Protein AF-A0A0A2LV24-F1 (afdb_monomer)

pLDDT: mean 75.79, std 7.5, range [44.91, 85.31]

Foldseek 3Di:
DVVVVCVVLVVVLVVVLVVCCVPCLVVDDPVLVVLSVVLVVLVVVLVVQQVCVVVVPDDPVVNCCSVPVSSVVSSVSSVVSVVVVCCVVCVPDD

Secondary structure (DSSP, 8-state):
-HHHHHHHHHHHHHHHHHHHHHHTTTTS-HHHHHHHHHHHHHHHHHHHHHHHIIIIIS-HHHHHIIIIIHHHHHHHHHHHHHHHHHHHH-TT--

Solvent-accessible surface area (backbone atoms only — not comparable to full-atom values): 5360 Å² total; per-residue (Å²): 113,72,69,65,48,48,68,54,47,51,59,52,48,52,50,51,50,50,50,47,54,70,74,40,45,89,78,44,56,73,70,57,44,50,52,54,50,50,50,51,51,54,51,51,52,45,52,52,51,40,56,48,41,71,68,73,75,45,56,75,73,54,44,49,45,46,68,49,51,49,54,50,52,54,49,53,50,50,53,51,53,51,50,54,49,45,50,70,76,52,77,77,86,124

Structure (mmCIF, N/CA/C/O backbone):
data_AF-A0A0A2LV24-F1
#
_entry.id   AF-A0A0A2LV24-F1
#
loop_
_atom_site.group_PDB
_atom_site.id
_atom_site.type_symbol
_atom_site.label_atom_id
_atom_site.label_alt_id
_atom_site.label_comp_id
_atom_site.label_asym_id
_atom_site.label_entity_id
_atom_site.label_seq_id
_atom_site.pdbx_PDB_ins_code
_atom_site.Cartn_x
_atom_site.Cartn_y
_atom_site.Cartn_z
_atom_site.occupancy
_atom_site.B_iso_or_equiv
_atom_site.auth_seq_id
_atom_site.auth_comp_id
_atom_site.auth_asym_id
_atom_site.auth_atom_id
_atom_site.pdbx_PDB_model_num
ATOM 1 N N . MET A 1 1 ? 2.100 -15.061 -16.921 1.00 55.19 1 MET A N 1
ATOM 2 C CA . MET A 1 1 ? 0.846 -15.208 -16.144 1.00 55.19 1 MET A CA 1
ATOM 3 C C . MET A 1 1 ? 0.816 -14.300 -14.910 1.00 55.19 1 MET A C 1
ATOM 5 O O . MET A 1 1 ? -0.145 -13.558 -14.776 1.00 55.19 1 MET A O 1
ATOM 9 N N . GLY A 1 2 ? 1.858 -14.262 -14.062 1.00 61.50 2 GLY A N 1
ATOM 10 C CA . GLY A 1 2 ? 1.873 -13.410 -12.851 1.00 61.50 2 GLY A CA 1
ATOM 11 C C . GLY A 1 2 ? 1.731 -11.895 -13.089 1.00 61.50 2 GLY A C 1
ATOM 12 O O . GLY A 1 2 ? 1.047 -11.220 -12.329 1.00 61.50 2 GLY A O 1
ATOM 13 N N . MET A 1 3 ? 2.284 -11.372 -14.188 1.00 60.12 3 MET A N 1
ATOM 14 C CA . MET A 1 3 ? 2.206 -9.942 -14.539 1.00 60.12 3 MET A CA 1
ATOM 15 C C . MET A 1 3 ? 0.773 -9.454 -14.804 1.00 60.12 3 MET A C 1
ATOM 17 O O . MET A 1 3 ? 0.366 -8.402 -14.323 1.00 60.12 3 MET A O 1
ATOM 21 N N . TYR A 1 4 ? -0.027 -10.251 -15.520 1.00 67.00 4 TYR A N 1
ATOM 22 C CA . TYR A 1 4 ? -1.434 -9.932 -15.787 1.00 67.00 4 TYR A CA 1
ATOM 23 C C . TYR A 1 4 ? -2.270 -9.929 -14.507 1.00 67.00 4 TYR A C 1
ATOM 25 O O . TYR A 1 4 ? -3.182 -9.118 -14.367 1.00 67.00 4 TYR A O 1
ATOM 33 N N . ALA A 1 5 ? -1.925 -10.793 -13.549 1.00 70.06 5 ALA A N 1
ATOM 34 C CA . ALA A 1 5 ? -2.576 -10.800 -12.250 1.00 70.06 5 ALA A CA 1
ATOM 35 C C . ALA A 1 5 ? -2.305 -9.496 -11.489 1.00 70.06 5 ALA A C 1
ATOM 37 O O . ALA A 1 5 ? -3.233 -8.951 -10.909 1.00 70.06 5 ALA A O 1
ATOM 38 N N . GLN A 1 6 ? -1.087 -8.944 -11.535 1.00 66.81 6 GLN A N 1
ATOM 39 C CA . GLN A 1 6 ? -0.771 -7.670 -10.871 1.00 66.81 6 GLN A CA 1
ATOM 40 C C . GLN A 1 6 ? -1.523 -6.475 -11.463 1.00 66.81 6 GLN A C 1
ATOM 42 O O . GLN A 1 6 ? -1.946 -5.601 -10.710 1.00 66.81 6 GLN A O 1
ATOM 47 N N . ILE A 1 7 ? -1.745 -6.463 -12.782 1.00 72.62 7 ILE A N 1
ATOM 48 C CA . ILE A 1 7 ? -2.522 -5.412 -13.459 1.00 72.62 7 ILE A CA 1
ATOM 49 C C . ILE A 1 7 ? -3.976 -5.385 -12.961 1.00 72.62 7 ILE A C 1
ATOM 51 O O . ILE A 1 7 ? -4.570 -4.317 -12.875 1.00 72.62 7 ILE A O 1
ATOM 55 N N . VAL A 1 8 ? -4.542 -6.538 -12.589 1.00 76.00 8 VAL A N 1
ATOM 56 C CA . VAL A 1 8 ? -5.906 -6.637 -12.038 1.00 76.00 8 VAL A CA 1
ATOM 57 C C . VAL A 1 8 ? -5.918 -6.468 -10.513 1.00 76.00 8 VAL A C 1
ATOM 59 O O . VAL A 1 8 ? -6.778 -5.777 -9.967 1.00 76.00 8 VAL A O 1
ATOM 62 N N . LEU A 1 9 ? -4.952 -7.071 -9.816 1.00 77.06 9 LEU A N 1
ATOM 63 C CA . LEU A 1 9 ? -4.846 -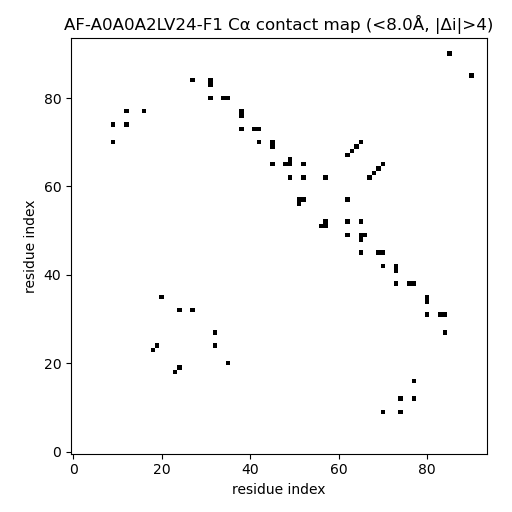7.064 -8.356 1.00 77.06 9 LEU A CA 1
ATOM 64 C C . LEU A 1 9 ? -4.515 -5.675 -7.810 1.00 77.06 9 LEU A C 1
ATOM 66 O O . LEU A 1 9 ? -5.106 -5.284 -6.812 1.00 77.06 9 LEU A O 1
ATOM 70 N N . GLY A 1 10 ? -3.626 -4.916 -8.455 1.00 76.81 10 GLY A N 1
ATOM 71 C CA . GLY A 1 10 ? -3.222 -3.583 -7.994 1.00 76.81 10 GLY A CA 1
ATOM 72 C C . GLY A 1 10 ? -4.401 -2.607 -7.859 1.00 76.81 10 GLY A C 1
ATOM 73 O O . GLY A 1 10 ? -4.629 -2.080 -6.767 1.00 76.81 10 GLY A O 1
ATOM 74 N N . PRO A 1 11 ? -5.209 -2.401 -8.918 1.00 79.56 11 PRO A N 1
ATOM 75 C CA . PRO A 1 11 ? -6.407 -1.568 -8.851 1.00 79.56 11 PRO A CA 1
ATOM 76 C C . PRO A 1 11 ? -7.437 -2.084 -7.845 1.00 79.56 11 PRO A C 1
ATOM 78 O O . PRO A 1 11 ? -7.984 -1.300 -7.072 1.00 79.56 11 PRO A O 1
ATOM 81 N N . LEU A 1 12 ? -7.673 -3.401 -7.803 1.00 83.06 12 LEU A N 1
ATOM 82 C CA . LEU A 1 12 ? -8.599 -4.007 -6.844 1.00 83.06 12 LEU A CA 1
ATOM 83 C C . LEU A 1 12 ? -8.161 -3.723 -5.400 1.00 83.06 12 LEU A C 1
ATOM 85 O O . LEU A 1 12 ? -8.970 -3.366 -4.549 1.00 83.06 12 LEU A O 1
ATOM 89 N N . GLN A 1 13 ? -6.865 -3.832 -5.133 1.00 80.31 13 GLN A N 1
ATOM 90 C CA . GLN A 1 13 ? -6.281 -3.607 -3.822 1.00 80.31 13 GLN A CA 1
ATOM 91 C C . GLN A 1 13 ? -6.359 -2.141 -3.398 1.00 80.31 13 GLN A C 1
ATOM 93 O O . GLN A 1 13 ? -6.700 -1.861 -2.251 1.00 80.31 13 GLN A O 1
ATOM 98 N N . LEU A 1 14 ? -6.145 -1.203 -4.325 1.00 80.25 14 LEU A N 1
ATOM 99 C CA . LEU A 1 14 ? -6.378 0.225 -4.094 1.00 80.25 14 LEU A CA 1
ATOM 100 C C . LEU A 1 14 ? -7.850 0.538 -3.804 1.00 80.25 14 LEU A C 1
ATOM 102 O O . LEU A 1 14 ? -8.133 1.339 -2.909 1.00 80.25 14 LEU A O 1
ATOM 106 N N . LEU A 1 15 ? -8.785 -0.106 -4.509 1.00 83.25 15 LEU A N 1
ATOM 107 C CA . LEU A 1 15 ? -10.218 0.055 -4.260 1.00 83.25 15 LEU A CA 1
ATOM 108 C C . LEU A 1 15 ? -10.593 -0.451 -2.865 1.00 83.25 15 LEU A C 1
ATOM 110 O O . LEU A 1 15 ? -11.187 0.297 -2.093 1.00 83.25 15 LEU A O 1
ATOM 114 N N . ILE A 1 16 ? -10.178 -1.669 -2.500 1.00 81.62 16 ILE A N 1
ATOM 115 C CA . ILE A 1 16 ? -10.449 -2.238 -1.172 1.00 81.62 16 ILE A CA 1
ATOM 116 C C . ILE A 1 16 ? -9.788 -1.380 -0.084 1.00 81.62 16 ILE A C 1
ATOM 118 O O . ILE A 1 16 ? -10.426 -1.068 0.922 1.00 81.62 16 ILE A O 1
ATOM 122 N N . ALA A 1 17 ? -8.543 -0.939 -0.285 1.00 79.88 17 ALA A N 1
ATOM 123 C CA . ALA A 1 17 ? -7.839 -0.090 0.672 1.00 79.88 17 ALA A CA 1
ATOM 124 C C . ALA A 1 17 ? -8.549 1.242 0.900 1.00 79.88 17 ALA A C 1
ATOM 126 O O . ALA A 1 17 ? -8.734 1.664 2.045 1.00 79.88 17 ALA A O 1
ATOM 127 N N . THR A 1 18 ? -8.998 1.878 -0.181 1.00 80.62 18 THR A N 1
ATOM 128 C CA . THR A 1 18 ? -9.780 3.113 -0.123 1.00 80.62 18 THR A CA 1
ATOM 129 C C . THR A 1 18 ? -11.114 2.879 0.577 1.00 80.62 18 THR A C 1
ATOM 131 O O . THR A 1 18 ? -11.466 3.641 1.476 1.00 80.62 18 THR A O 1
ATOM 134 N N . SER A 1 19 ? -11.829 1.796 0.255 1.00 81.94 19 SER A N 1
ATOM 135 C CA . SER A 1 19 ? -13.094 1.448 0.910 1.00 81.94 19 SER A CA 1
ATOM 136 C C . SER A 1 19 ? -12.928 1.214 2.413 1.00 81.94 19 SER A C 1
ATOM 138 O O . SER A 1 19 ? -13.699 1.763 3.196 1.00 81.94 19 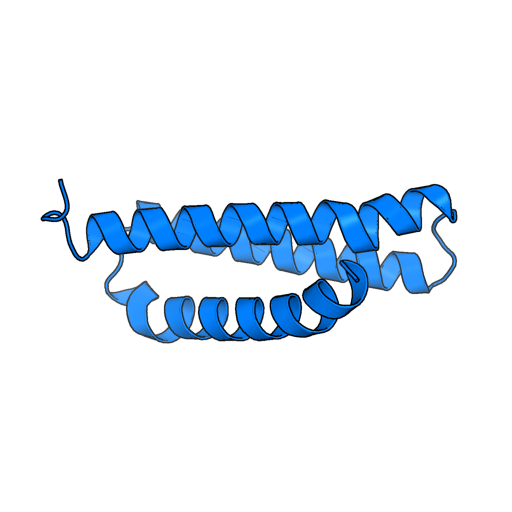SER A O 1
ATOM 140 N N . ILE A 1 20 ? -11.905 0.467 2.844 1.00 79.44 20 ILE A N 1
ATOM 141 C CA . ILE A 1 20 ? -11.611 0.242 4.269 1.00 79.44 20 ILE A CA 1
ATOM 142 C C . ILE A 1 20 ? -11.250 1.562 4.960 1.00 79.44 20 ILE A C 1
ATOM 144 O O . ILE A 1 20 ? -11.768 1.861 6.038 1.00 79.44 20 ILE A O 1
ATOM 148 N N 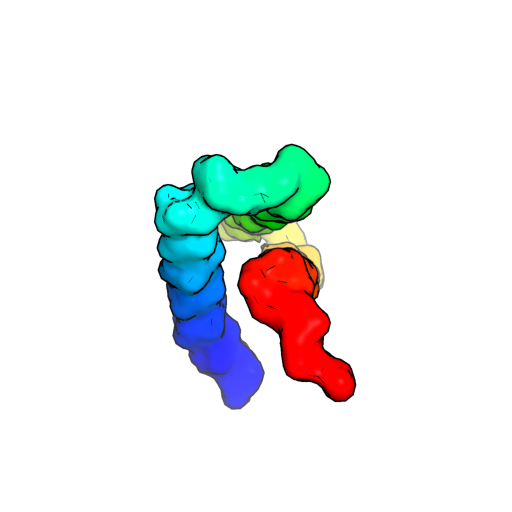. THR A 1 21 ? -10.405 2.379 4.328 1.00 79.94 21 THR A N 1
ATOM 149 C CA . THR A 1 21 ? -10.001 3.685 4.868 1.00 79.94 21 THR A CA 1
ATOM 150 C C . THR A 1 21 ? -11.193 4.640 4.975 1.00 79.94 21 THR A C 1
ATOM 152 O O . THR A 1 21 ? -11.303 5.388 5.934 1.00 79.94 21 THR A O 1
ATOM 155 N N . PHE A 1 22 ? -12.140 4.617 4.044 1.00 78.25 22 PHE A N 1
ATOM 156 C CA . PHE A 1 22 ? -13.277 5.532 4.103 1.00 78.25 22 PHE A CA 1
ATOM 157 C C . PHE A 1 22 ? -14.370 5.051 5.070 1.00 78.25 22 PHE A C 1
ATOM 159 O O . PHE A 1 22 ? -14.895 5.832 5.862 1.00 78.25 22 PHE A O 1
ATOM 166 N N . LEU A 1 23 ? -14.695 3.754 5.045 1.00 77.69 23 LEU A N 1
ATOM 167 C CA . LEU A 1 23 ? -15.818 3.187 5.801 1.00 77.69 23 LEU A CA 1
ATOM 168 C C . LEU A 1 23 ? -15.462 2.833 7.250 1.00 77.69 23 LEU A C 1
ATOM 170 O O . LEU A 1 23 ? -16.279 3.030 8.151 1.00 77.69 23 LEU A O 1
ATOM 174 N N . TYR A 1 24 ? -14.257 2.308 7.494 1.00 72.38 24 TYR A N 1
ATOM 175 C CA . TYR A 1 24 ? -13.888 1.729 8.790 1.00 72.38 24 TYR A CA 1
ATOM 176 C C . TYR A 1 24 ? -12.896 2.569 9.595 1.00 72.38 24 TYR A C 1
ATOM 178 O O . TYR A 1 24 ? -12.780 2.357 10.800 1.00 72.38 24 TYR A O 1
ATOM 186 N N . PHE A 1 25 ? -12.234 3.570 9.007 1.00 70.75 25 PHE A N 1
ATOM 187 C CA . PHE A 1 25 ? -11.195 4.346 9.700 1.00 70.75 25 PHE A CA 1
ATOM 188 C C . PHE A 1 25 ? -11.688 5.029 10.978 1.00 70.75 25 PHE A C 1
ATOM 190 O O . PHE A 1 25 ? -10.997 4.988 11.992 1.00 70.75 25 PHE A O 1
ATOM 197 N N . LYS A 1 26 ? -12.917 5.564 10.995 1.00 68.81 26 LYS A N 1
ATOM 198 C CA . LYS A 1 26 ? -13.505 6.157 12.212 1.00 68.81 26 LYS A CA 1
ATOM 199 C C . LYS A 1 26 ? -13.899 5.132 13.284 1.00 68.81 26 LYS A C 1
ATOM 201 O O . LYS A 1 26 ? -14.024 5.508 14.443 1.00 68.81 26 LYS A O 1
ATOM 206 N N . LYS A 1 27 ? -14.112 3.865 12.914 1.00 71.75 27 LYS A N 1
ATOM 207 C CA . LYS A 1 27 ? -14.498 2.777 13.835 1.00 71.75 27 LYS A CA 1
ATOM 208 C C . LYS A 1 27 ? -13.302 1.974 14.352 1.00 71.75 27 LYS A C 1
ATOM 210 O O . LYS A 1 27 ? -13.453 1.179 15.275 1.00 71.75 27 LYS A O 1
ATOM 215 N N . LEU A 1 28 ? -12.131 2.150 13.747 1.00 73.12 28 LEU A N 1
ATOM 216 C CA . LEU A 1 28 ? -10.924 1.401 14.069 1.00 73.12 28 LEU A CA 1
ATOM 217 C C . LEU A 1 28 ? -10.196 1.983 15.280 1.00 73.12 28 LEU A C 1
ATOM 219 O O . LEU A 1 28 ? -10.114 3.198 15.457 1.00 73.12 28 LEU A O 1
ATOM 223 N N . ALA A 1 29 ? -9.615 1.101 16.095 1.00 75.56 29 ALA A N 1
ATOM 224 C CA . ALA A 1 29 ? -8.734 1.511 17.179 1.00 75.56 29 ALA A CA 1
ATOM 225 C C . ALA A 1 29 ? -7.522 2.287 16.637 1.00 75.56 29 ALA A C 1
ATOM 227 O O . ALA A 1 29 ? -7.024 2.007 15.545 1.00 75.56 29 ALA A O 1
ATOM 228 N N . LYS A 1 30 ? -6.995 3.211 17.446 1.00 76.69 30 LYS A N 1
ATOM 229 C CA . LYS A 1 30 ? -5.868 4.099 17.099 1.00 76.69 30 LYS A CA 1
ATOM 230 C C . LYS A 1 30 ? -4.644 3.347 16.545 1.00 76.69 30 LYS A C 1
ATOM 232 O O . LYS A 1 30 ? -3.993 3.814 15.618 1.00 76.69 30 LYS A O 1
ATOM 237 N N . ASN A 1 31 ? -4.388 2.136 17.048 1.00 74.50 31 ASN A N 1
ATOM 238 C CA . ASN A 1 31 ? -3.337 1.256 16.530 1.00 74.50 31 ASN A CA 1
ATOM 239 C C . ASN A 1 31 ? -3.573 0.857 15.064 1.00 74.50 31 ASN A C 1
ATOM 241 O O . ASN A 1 31 ? -2.659 0.941 14.254 1.00 74.50 31 AS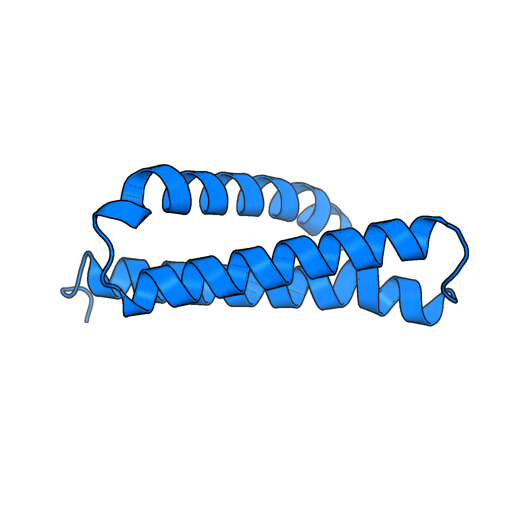N A O 1
ATOM 245 N N . LEU A 1 32 ? -4.794 0.463 14.696 1.00 75.12 32 LEU A N 1
ATOM 246 C CA . LEU A 1 32 ? -5.132 0.050 13.329 1.00 75.12 32 LEU A CA 1
ATOM 247 C C . LEU A 1 32 ? -5.184 1.241 12.364 1.00 75.12 32 LEU A C 1
ATOM 249 O O . LEU A 1 32 ? -4.795 1.101 11.208 1.00 75.12 32 LEU A O 1
ATOM 253 N N . GLN A 1 33 ? -5.590 2.419 12.847 1.00 77.88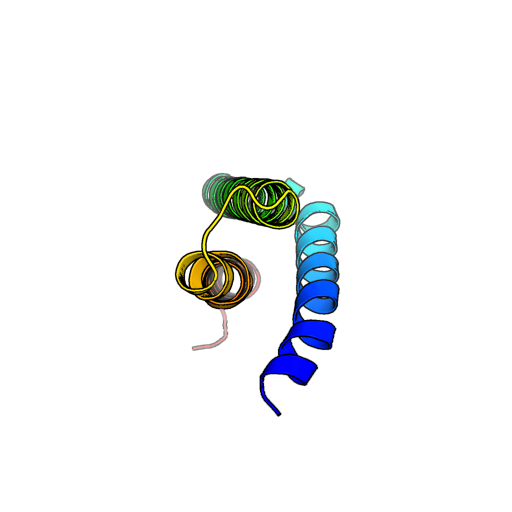 33 GLN A N 1
ATOM 254 C CA . GLN A 1 33 ? -5.500 3.666 12.079 1.00 77.88 33 GLN A CA 1
ATOM 255 C C . GLN A 1 33 ? -4.050 3.976 11.687 1.00 77.88 33 GLN A C 1
ATOM 257 O O . GLN A 1 33 ? -3.793 4.300 10.529 1.00 77.88 33 GLN A O 1
ATOM 262 N N . ASN A 1 34 ? -3.100 3.802 12.614 1.00 80.75 34 ASN A N 1
ATOM 263 C CA . ASN A 1 34 ? -1.677 3.975 12.319 1.00 80.75 34 ASN A CA 1
ATOM 264 C C . ASN A 1 34 ? -1.180 2.962 11.277 1.00 80.75 34 ASN A C 1
ATOM 266 O O . ASN A 1 34 ? -0.455 3.354 10.370 1.00 80.75 34 ASN A O 1
ATOM 270 N N . LEU A 1 35 ? -1.600 1.690 11.340 1.00 80.75 35 LEU A N 1
ATOM 271 C CA . LEU A 1 35 ? -1.247 0.698 10.310 1.00 80.75 35 LEU A CA 1
ATOM 272 C C . LEU A 1 35 ? -1.753 1.094 8.911 1.00 80.75 35 LEU A C 1
ATOM 274 O O . LEU A 1 35 ? -1.016 0.958 7.936 1.00 80.75 35 LEU A O 1
ATOM 278 N N . ILE A 1 36 ? -2.983 1.609 8.804 1.00 82.56 36 ILE A N 1
ATOM 279 C CA . ILE A 1 36 ? -3.531 2.111 7.531 1.00 82.56 36 ILE A CA 1
ATOM 280 C C . ILE A 1 36 ? -2.746 3.339 7.044 1.00 82.56 36 ILE A C 1
ATOM 282 O O . ILE A 1 36 ? -2.458 3.450 5.854 1.00 82.56 36 ILE A O 1
ATOM 286 N N . LEU A 1 37 ? -2.365 4.243 7.950 1.00 81.88 37 LEU A N 1
ATOM 287 C CA . LEU A 1 37 ? -1.527 5.403 7.633 1.00 81.88 37 LEU A CA 1
ATOM 288 C C . LEU A 1 37 ? -0.151 4.989 7.099 1.00 81.88 37 LEU A C 1
ATOM 29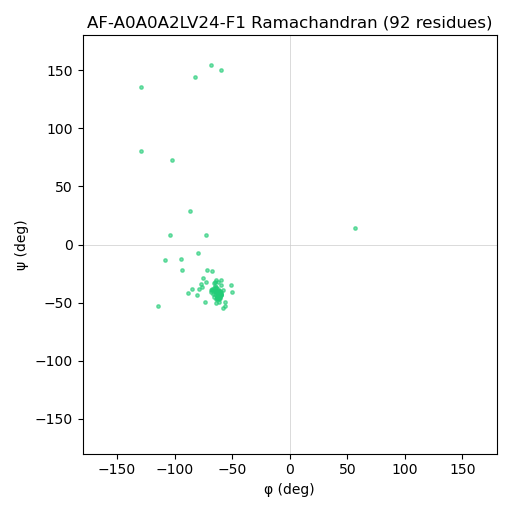0 O O . LEU A 1 37 ? 0.278 5.513 6.074 1.00 81.88 37 LEU A O 1
ATOM 294 N N . TYR A 1 38 ? 0.513 4.020 7.738 1.00 83.19 38 TYR A N 1
ATOM 295 C CA . TYR A 1 38 ? 1.776 3.471 7.239 1.00 83.19 38 TYR A CA 1
ATOM 296 C C . TYR A 1 38 ? 1.603 2.817 5.868 1.00 83.19 38 TYR A C 1
ATOM 298 O O . TYR A 1 38 ? 2.428 3.048 4.990 1.00 83.19 38 TYR A O 1
ATOM 306 N N . TYR A 1 39 ? 0.520 2.063 5.652 1.00 83.56 39 TYR A N 1
ATOM 307 C CA . TYR A 1 39 ? 0.204 1.505 4.336 1.00 83.56 39 TYR A CA 1
ATOM 308 C C . TYR A 1 39 ? 0.098 2.597 3.263 1.00 83.56 39 TYR A C 1
ATOM 310 O O . TYR A 1 39 ? 0.736 2.483 2.219 1.00 83.56 39 TYR A O 1
ATOM 318 N N . TRP A 1 40 ? -0.656 3.669 3.523 1.00 81.88 40 TRP A N 1
ATOM 319 C CA . TRP A 1 40 ? -0.787 4.785 2.583 1.00 81.88 40 TRP A CA 1
ATOM 320 C C . TRP A 1 40 ? 0.542 5.492 2.329 1.00 81.88 40 TRP A C 1
ATOM 322 O O . TRP A 1 40 ? 0.827 5.849 1.189 1.00 81.88 40 TRP A O 1
ATOM 332 N N . LEU A 1 41 ? 1.378 5.642 3.359 1.00 84.75 41 LEU A N 1
ATOM 333 C CA . LEU A 1 41 ? 2.717 6.204 3.218 1.00 84.75 41 LEU A CA 1
ATOM 334 C C . LEU A 1 41 ? 3.568 5.332 2.282 1.00 84.75 41 LEU A C 1
ATOM 336 O O . LEU A 1 41 ? 4.094 5.845 1.300 1.00 84.75 41 LEU A O 1
ATOM 340 N N . PHE A 1 42 ? 3.612 4.013 2.500 1.00 82.19 42 PHE A N 1
ATOM 341 C CA . PHE A 1 42 ? 4.325 3.085 1.614 1.00 82.19 42 PHE A CA 1
ATOM 342 C C . PHE A 1 42 ? 3.765 3.068 0.186 1.00 82.19 42 PHE A C 1
ATOM 344 O O . PHE A 1 42 ? 4.542 3.036 -0.766 1.00 82.19 42 PHE A O 1
ATOM 351 N N . ALA A 1 43 ? 2.441 3.120 0.019 1.00 81.56 43 ALA A N 1
ATOM 352 C CA . ALA A 1 43 ? 1.799 3.142 -1.293 1.00 81.56 43 ALA A CA 1
ATOM 353 C C . ALA A 1 43 ? 2.136 4.421 -2.078 1.00 81.56 43 ALA A C 1
ATOM 355 O O . ALA A 1 43 ? 2.458 4.349 -3.264 1.00 81.56 43 ALA A O 1
ATOM 356 N N . ILE A 1 44 ? 2.122 5.584 -1.416 1.00 85.31 44 ILE A N 1
ATOM 357 C CA . ILE A 1 44 ? 2.510 6.864 -2.022 1.00 85.31 44 ILE A CA 1
ATOM 358 C C . ILE A 1 44 ? 3.999 6.856 -2.369 1.00 85.31 44 ILE A C 1
ATOM 360 O O . ILE A 1 44 ? 4.366 7.236 -3.478 1.00 85.31 44 ILE A O 1
ATOM 364 N N . THR A 1 45 ? 4.861 6.386 -1.464 1.00 84.19 45 THR A N 1
ATOM 365 C CA . THR A 1 45 ? 6.299 6.274 -1.735 1.00 84.19 45 THR A CA 1
ATOM 366 C C . THR A 1 45 ? 6.572 5.352 -2.923 1.00 84.19 45 THR A C 1
ATOM 368 O O . THR A 1 45 ? 7.356 5.715 -3.795 1.00 84.19 45 THR A O 1
ATOM 371 N N . ALA A 1 46 ? 5.890 4.208 -3.018 1.00 81.69 46 ALA A N 1
ATOM 372 C CA . ALA A 1 46 ? 6.007 3.301 -4.159 1.00 81.69 46 ALA A CA 1
ATOM 373 C C . ALA A 1 46 ? 5.568 3.963 -5.477 1.00 81.69 46 ALA A C 1
ATOM 375 O O . ALA A 1 46 ? 6.262 3.834 -6.482 1.00 81.69 46 ALA A O 1
ATOM 376 N N . LEU A 1 47 ? 4.464 4.721 -5.466 1.00 82.25 47 LEU A N 1
ATOM 377 C CA . LEU A 1 47 ? 3.992 5.484 -6.628 1.00 82.25 47 LEU A CA 1
ATOM 378 C C . LEU A 1 47 ? 4.988 6.560 -7.070 1.00 82.25 47 LEU A C 1
ATOM 380 O O . LEU A 1 47 ? 5.244 6.699 -8.263 1.00 82.25 47 LEU A O 1
ATOM 384 N N . ILE A 1 48 ? 5.571 7.299 -6.122 1.00 83.69 48 ILE A N 1
ATOM 385 C CA . ILE A 1 48 ? 6.584 8.323 -6.410 1.00 83.69 48 ILE A CA 1
ATOM 386 C C . ILE A 1 48 ? 7.827 7.677 -7.025 1.00 83.69 48 ILE A C 1
ATOM 388 O O . ILE A 1 48 ? 8.331 8.166 -8.031 1.00 83.69 48 ILE A O 1
ATOM 392 N N . ILE A 1 49 ? 8.301 6.564 -6.458 1.00 78.75 49 ILE A N 1
ATOM 393 C CA . ILE A 1 49 ? 9.463 5.841 -6.986 1.00 78.75 49 ILE A CA 1
ATOM 394 C C . ILE A 1 49 ? 9.175 5.318 -8.399 1.00 78.75 49 ILE A C 1
ATOM 396 O O . ILE A 1 49 ? 10.009 5.490 -9.283 1.00 78.75 49 ILE A O 1
ATOM 400 N N . ALA A 1 50 ? 7.993 4.743 -8.637 1.00 76.81 50 ALA A N 1
ATOM 401 C CA . ALA A 1 50 ? 7.592 4.286 -9.966 1.00 76.81 50 ALA A CA 1
ATOM 402 C C . ALA A 1 50 ? 7.525 5.445 -10.981 1.00 76.81 50 ALA A C 1
ATOM 404 O O . ALA A 1 50 ? 7.978 5.302 -12.114 1.00 76.81 50 ALA A O 1
ATOM 405 N N . PHE A 1 51 ? 7.019 6.612 -10.570 1.00 79.56 51 PHE A N 1
ATOM 406 C CA . PHE A 1 51 ? 6.961 7.807 -11.415 1.00 79.56 51 PHE A CA 1
ATOM 407 C C . PHE A 1 51 ? 8.353 8.378 -11.738 1.00 79.56 51 PHE A C 1
ATOM 409 O O . PHE A 1 51 ? 8.609 8.792 -12.868 1.00 79.56 51 PHE A O 1
ATOM 416 N N . LEU A 1 52 ? 9.272 8.377 -10.767 1.00 77.25 52 LEU A N 1
ATOM 417 C CA . LEU A 1 52 ? 10.666 8.779 -10.982 1.00 77.25 52 LEU A CA 1
ATOM 418 C C . LEU A 1 52 ? 11.409 7.787 -11.887 1.00 77.25 52 LEU A C 1
ATOM 420 O O . LEU A 1 52 ? 12.167 8.214 -12.754 1.00 77.25 52 LEU A O 1
ATOM 424 N N . GLY A 1 53 ? 11.148 6.485 -11.735 1.00 71.38 53 GLY A N 1
ATOM 425 C CA . GLY A 1 53 ? 11.706 5.437 -12.592 1.00 71.38 53 GLY A CA 1
ATOM 426 C C . GLY A 1 53 ? 11.255 5.528 -14.050 1.00 71.38 53 GLY A C 1
ATOM 427 O O . GLY A 1 53 ? 12.035 5.222 -14.941 1.00 71.38 53 GLY A O 1
ATOM 428 N N . TRP A 1 54 ? 10.043 6.028 -14.308 1.00 69.75 54 TRP A N 1
ATOM 429 C CA . TRP A 1 54 ? 9.537 6.259 -15.668 1.00 69.75 54 TRP A CA 1
ATOM 430 C C . TRP A 1 54 ? 10.278 7.382 -16.419 1.00 69.75 54 TRP A C 1
ATOM 432 O O . TRP A 1 54 ? 10.270 7.413 -17.644 1.00 69.75 54 TRP A O 1
ATOM 442 N N . ASN A 1 55 ? 10.929 8.310 -15.710 1.00 71.06 55 ASN A N 1
ATOM 443 C CA . ASN A 1 55 ? 11.669 9.428 -16.314 1.00 71.06 55 ASN A CA 1
ATOM 444 C C . ASN A 1 55 ? 13.126 9.060 -16.683 1.00 71.06 55 ASN A C 1
ATOM 446 O O . ASN A 1 55 ? 13.998 9.925 -16.642 1.00 71.06 55 ASN A O 1
ATOM 450 N N . ASP A 1 56 ? 13.401 7.787 -17.001 1.00 67.81 56 ASP A N 1
ATOM 451 C CA . ASP A 1 56 ? 14.729 7.243 -17.369 1.00 67.81 56 ASP A CA 1
ATOM 452 C C . ASP A 1 56 ? 15.843 7.454 -16.321 1.00 67.81 56 ASP A C 1
ATOM 454 O O . ASP A 1 56 ? 17.030 7.262 -16.582 1.00 67.81 56 ASP A O 1
ATOM 458 N N . TYR A 1 57 ? 15.481 7.817 -15.089 1.00 65.12 57 TYR A N 1
ATOM 459 C CA . TYR A 1 57 ? 16.445 8.075 -14.015 1.00 65.12 57 TYR A CA 1
ATOM 460 C C . TYR A 1 57 ? 16.978 6.790 -13.354 1.00 65.12 57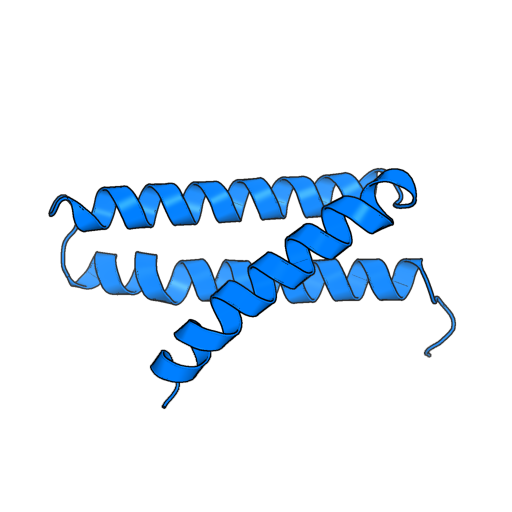 TYR A C 1
ATOM 462 O O . TYR A 1 57 ? 17.859 6.856 -12.495 1.00 65.12 57 TYR A O 1
ATOM 470 N N . ILE A 1 58 ? 16.420 5.624 -13.699 1.00 68.25 58 ILE A N 1
ATOM 471 C CA . ILE A 1 58 ? 16.636 4.345 -13.015 1.00 68.25 58 ILE A CA 1
ATOM 472 C C . ILE A 1 58 ? 17.015 3.259 -14.033 1.00 68.25 58 ILE A C 1
ATOM 474 O O . ILE A 1 58 ? 16.399 3.152 -15.087 1.00 68.25 58 ILE A O 1
ATOM 478 N N . SER A 1 59 ? 18.032 2.449 -13.715 1.00 74.62 59 SER A N 1
ATOM 479 C CA . SER A 1 59 ? 18.484 1.336 -14.563 1.00 74.62 59 SER A CA 1
ATOM 480 C C . SER A 1 59 ? 17.464 0.191 -14.638 1.00 74.62 59 SER A C 1
ATOM 482 O O . SER A 1 59 ? 16.710 -0.033 -13.691 1.00 74.62 59 SER A O 1
ATOM 484 N N . ASP A 1 60 ? 17.492 -0.591 -15.725 1.00 72.62 60 ASP A N 1
ATOM 485 C CA . ASP A 1 60 ? 16.553 -1.703 -15.981 1.00 72.62 60 ASP A CA 1
ATOM 486 C C . ASP A 1 60 ? 16.404 -2.687 -14.802 1.00 72.62 60 ASP A C 1
ATOM 488 O O . ASP A 1 60 ? 15.287 -3.078 -14.451 1.00 72.62 60 ASP A O 1
ATOM 492 N N . ASP A 1 61 ? 17.500 -3.033 -14.117 1.00 74.88 61 ASP A N 1
ATOM 493 C CA . ASP A 1 61 ? 17.464 -3.924 -12.945 1.00 74.88 61 ASP A CA 1
ATOM 494 C C . ASP A 1 61 ? 16.715 -3.305 -11.751 1.00 74.88 61 ASP A C 1
ATOM 496 O O . ASP A 1 61 ? 15.978 -3.983 -11.027 1.00 74.88 61 ASP A O 1
ATOM 500 N N . LEU A 1 62 ? 16.867 -1.995 -11.543 1.00 74.94 62 LEU A N 1
ATOM 501 C CA . LEU A 1 62 ? 16.172 -1.265 -10.484 1.00 74.94 62 LEU A CA 1
ATOM 502 C C . LEU A 1 62 ? 14.695 -1.033 -10.836 1.00 74.94 62 LEU A C 1
ATOM 504 O O . LEU A 1 62 ? 13.855 -1.007 -9.932 1.00 74.94 62 LEU A O 1
ATOM 508 N N . THR A 1 63 ? 14.348 -0.934 -12.120 1.00 72.19 63 THR A N 1
ATOM 509 C CA . THR A 1 63 ? 12.954 -0.878 -12.590 1.00 72.19 63 THR A CA 1
ATOM 510 C C . THR A 1 63 ? 12.192 -2.140 -12.193 1.00 72.19 63 THR A C 1
ATOM 512 O O . THR A 1 63 ? 11.060 -2.056 -11.717 1.00 72.19 63 THR A O 1
ATOM 515 N N . ILE A 1 64 ? 12.821 -3.319 -12.269 1.00 75.94 64 ILE A N 1
ATOM 516 C CA . ILE A 1 64 ? 12.182 -4.572 -11.841 1.00 75.94 64 ILE A CA 1
ATOM 517 C C . ILE A 1 64 ? 11.856 -4.537 -10.340 1.00 75.94 64 ILE A C 1
ATOM 519 O O . ILE A 1 64 ? 10.743 -4.859 -9.917 1.00 75.94 64 ILE A O 1
ATOM 523 N N . ILE A 1 65 ? 12.807 -4.101 -9.514 1.00 77.44 65 ILE A N 1
ATOM 524 C CA . ILE A 1 65 ? 12.615 -4.025 -8.061 1.00 77.44 65 ILE A CA 1
ATOM 525 C C . ILE A 1 65 ? 11.509 -3.025 -7.717 1.00 77.44 65 ILE A C 1
ATOM 527 O O . ILE A 1 65 ? 10.615 -3.321 -6.920 1.00 77.44 65 ILE A O 1
ATOM 531 N N . THR A 1 66 ? 11.539 -1.853 -8.339 1.00 73.25 66 THR A N 1
ATOM 532 C CA . THR A 1 66 ? 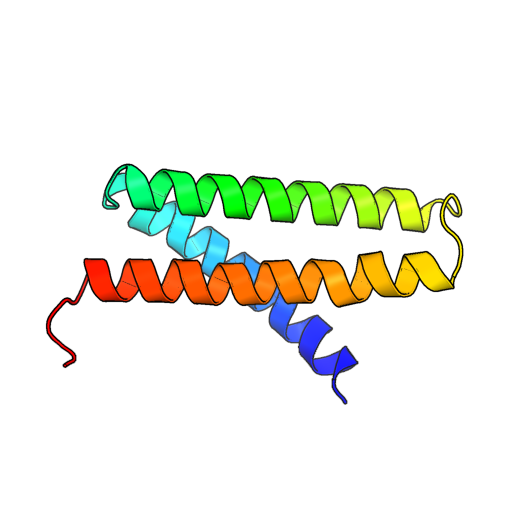10.643 -0.747 -7.996 1.00 73.25 66 THR A CA 1
ATOM 533 C C . THR A 1 66 ? 9.223 -0.919 -8.531 1.00 73.25 66 THR A C 1
ATOM 535 O O . THR A 1 66 ? 8.274 -0.562 -7.837 1.00 73.25 66 THR A O 1
ATOM 538 N N . VAL A 1 67 ? 9.055 -1.527 -9.708 1.00 72.69 67 VAL A N 1
ATOM 539 C CA . VAL A 1 67 ? 7.750 -1.711 -10.366 1.00 72.69 67 VAL A CA 1
ATOM 540 C C . VAL A 1 67 ? 7.104 -3.059 -10.035 1.00 72.69 67 VAL A C 1
ATOM 542 O O . VAL A 1 67 ? 5.884 -3.179 -10.120 1.00 72.69 67 VAL A O 1
ATOM 545 N N . PHE A 1 68 ? 7.872 -4.069 -9.609 1.00 74.31 68 PHE A N 1
ATOM 546 C CA . PHE A 1 68 ? 7.321 -5.393 -9.291 1.00 74.31 68 PHE A CA 1
ATOM 547 C C . PHE A 1 68 ? 7.440 -5.767 -7.816 1.00 74.31 68 PHE A C 1
ATOM 549 O O . PHE A 1 68 ? 6.435 -6.134 -7.203 1.00 74.31 68 PHE A O 1
ATOM 556 N N . 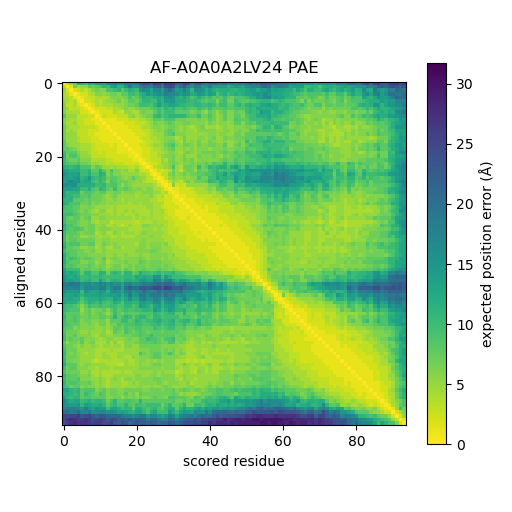ILE A 1 69 ? 8.640 -5.683 -7.235 1.00 80.38 69 ILE A N 1
ATOM 557 C CA . ILE A 1 69 ? 8.891 -6.184 -5.874 1.00 80.38 69 ILE A CA 1
ATOM 558 C C . ILE A 1 69 ? 8.259 -5.261 -4.829 1.00 80.38 69 ILE A C 1
ATOM 560 O O . ILE A 1 69 ? 7.512 -5.731 -3.969 1.00 80.38 69 ILE A O 1
ATOM 564 N N . ILE A 1 70 ? 8.491 -3.949 -4.928 1.00 80.06 70 ILE A N 1
ATOM 565 C CA . ILE A 1 70 ? 7.915 -2.964 -4.002 1.00 80.06 70 ILE A CA 1
ATOM 566 C C . ILE A 1 70 ? 6.376 -3.049 -3.965 1.00 80.06 70 ILE A C 1
ATOM 568 O O . ILE A 1 70 ? 5.828 -3.223 -2.873 1.00 80.06 70 ILE A O 1
ATOM 572 N N . PRO A 1 71 ? 5.642 -2.998 -5.095 1.00 76.19 71 PRO A N 1
ATOM 573 C CA . PRO A 1 71 ? 4.185 -3.099 -5.051 1.00 76.19 71 PRO A CA 1
ATOM 574 C C . PRO A 1 71 ? 3.683 -4.456 -4.545 1.00 76.19 71 PRO A C 1
ATOM 576 O O . PRO A 1 71 ? 2.669 -4.483 -3.851 1.00 76.19 71 PRO A O 1
ATOM 579 N N . MET A 1 72 ? 4.387 -5.573 -4.785 1.00 82.31 72 MET A N 1
ATOM 580 C CA . MET A 1 72 ? 4.029 -6.854 -4.149 1.00 82.31 72 MET A CA 1
ATOM 581 C C . MET A 1 72 ? 4.182 -6.817 -2.626 1.00 82.31 72 MET A C 1
ATOM 583 O O . MET A 1 72 ? 3.345 -7.363 -1.909 1.00 82.31 72 MET A O 1
ATOM 587 N N . MET A 1 73 ? 5.227 -6.175 -2.106 1.00 83.31 73 MET A N 1
ATOM 588 C CA . MET A 1 73 ? 5.407 -6.034 -0.660 1.00 83.31 73 MET A CA 1
ATOM 589 C C . MET A 1 73 ? 4.322 -5.154 -0.036 1.00 83.31 73 MET A C 1
ATOM 591 O O . MET A 1 73 ? 3.763 -5.506 1.005 1.00 83.31 73 MET A O 1
ATOM 595 N N . VAL A 1 74 ? 3.977 -4.044 -0.694 1.00 82.38 74 VAL A N 1
ATOM 596 C CA . VAL A 1 74 ? 2.859 -3.176 -0.292 1.00 82.38 74 VAL A CA 1
ATOM 597 C C . VAL A 1 74 ? 1.547 -3.964 -0.302 1.00 82.38 74 VAL A C 1
ATOM 599 O O . VAL A 1 74 ? 0.753 -3.863 0.636 1.00 82.38 74 VAL A O 1
ATOM 602 N N . ALA A 1 75 ? 1.355 -4.820 -1.307 1.00 80.75 75 ALA A N 1
ATOM 603 C CA . ALA A 1 75 ? 0.202 -5.697 -1.402 1.00 80.75 75 ALA A CA 1
ATOM 604 C C . ALA A 1 75 ? 0.125 -6.707 -0.244 1.00 80.75 75 ALA A C 1
ATOM 606 O O . ALA A 1 75 ? -0.926 -6.872 0.377 1.00 80.75 75 ALA A O 1
ATOM 607 N N . ALA A 1 76 ? 1.234 -7.367 0.088 1.00 83.06 76 ALA A N 1
ATOM 608 C CA . ALA A 1 76 ? 1.290 -8.296 1.214 1.00 83.06 76 ALA A CA 1
ATOM 609 C C . ALA A 1 76 ? 1.005 -7.584 2.548 1.00 83.06 76 ALA A C 1
ATOM 611 O O . ALA A 1 76 ? 0.240 -8.085 3.378 1.00 83.06 76 ALA A O 1
ATOM 612 N N . TYR A 1 77 ? 1.548 -6.376 2.730 1.00 81.00 77 TYR A N 1
ATOM 613 C CA . TYR A 1 77 ? 1.269 -5.554 3.904 1.00 81.00 77 TYR A CA 1
ATOM 614 C C . TYR A 1 77 ? -0.216 -5.189 3.999 1.00 81.00 77 TYR A C 1
ATOM 616 O O . TYR A 1 77 ? -0.804 -5.277 5.074 1.00 81.00 77 TYR A O 1
ATOM 624 N N . PHE A 1 78 ? -0.863 -4.862 2.878 1.00 80.81 78 PHE A N 1
ATOM 625 C CA . PHE A 1 78 ? -2.298 -4.586 2.855 1.00 80.81 78 PHE A CA 1
ATOM 626 C C . PHE A 1 78 ? -3.147 -5.771 3.322 1.00 80.81 78 PHE A C 1
ATOM 628 O O . PHE A 1 78 ? -4.086 -5.602 4.104 1.00 80.81 78 PHE A O 1
ATOM 635 N N . VAL A 1 79 ? -2.814 -6.979 2.860 1.00 82.06 79 VAL A N 1
ATOM 636 C CA . VAL A 1 79 ? -3.499 -8.206 3.288 1.00 82.06 79 VAL A CA 1
ATOM 637 C C . VAL A 1 79 ? -3.330 -8.400 4.793 1.00 82.06 79 VAL A C 1
ATOM 639 O O . VAL A 1 79 ? -4.307 -8.670 5.487 1.00 82.06 79 VAL A O 1
ATOM 642 N N . TYR A 1 80 ? -2.127 -8.170 5.323 1.00 82.44 80 TYR A N 1
ATOM 643 C CA . TYR A 1 80 ? -1.871 -8.230 6.760 1.00 82.44 80 TYR A CA 1
ATOM 644 C C . TYR A 1 80 ? -2.686 -7.195 7.553 1.00 82.44 80 TYR A C 1
ATOM 646 O O . TYR A 1 80 ? -3.301 -7.534 8.566 1.00 82.44 80 TYR A O 1
ATOM 654 N N . VAL A 1 81 ? -2.751 -5.944 7.087 1.00 80.12 81 VAL A N 1
ATOM 655 C CA . VAL A 1 81 ? -3.573 -4.893 7.711 1.00 80.12 81 VAL A CA 1
ATOM 656 C C . VAL A 1 81 ? -5.048 -5.296 7.706 1.00 80.12 81 VAL A C 1
ATOM 658 O O . VAL A 1 81 ? -5.705 -5.223 8.742 1.00 80.12 81 VAL A O 1
ATOM 661 N N . THR A 1 82 ? -5.552 -5.797 6.579 1.00 79.25 82 THR A N 1
ATOM 662 C CA . THR A 1 82 ? -6.945 -6.243 6.436 1.00 79.25 82 THR A CA 1
ATOM 663 C C . THR A 1 82 ? -7.253 -7.433 7.344 1.00 79.25 82 THR A C 1
ATOM 665 O O . THR A 1 82 ? -8.289 -7.452 8.004 1.00 79.25 82 THR A O 1
ATOM 668 N N . TYR A 1 83 ? -6.327 -8.385 7.465 1.00 81.38 83 TYR A N 1
ATOM 669 C CA . TYR A 1 83 ? -6.441 -9.512 8.387 1.00 81.38 83 TYR A CA 1
ATOM 670 C C . TYR A 1 83 ? -6.513 -9.051 9.850 1.00 81.38 83 TYR A C 1
ATOM 672 O O . TYR A 1 83 ? -7.382 -9.484 10.607 1.00 81.38 83 TYR A O 1
ATOM 680 N N . ARG A 1 84 ? -5.650 -8.107 10.250 1.00 79.06 84 ARG A N 1
ATOM 681 C CA . ARG A 1 84 ? -5.660 -7.522 11.602 1.00 79.06 84 ARG A CA 1
ATOM 682 C C . ARG A 1 84 ? -6.946 -6.745 11.888 1.00 79.06 84 ARG A C 1
ATOM 684 O O . ARG A 1 84 ? -7.445 -6.811 13.008 1.00 79.06 84 ARG A O 1
ATOM 691 N N . ILE A 1 85 ? -7.480 -6.035 10.894 1.00 76.81 85 ILE A N 1
ATOM 692 C CA . ILE A 1 85 ? -8.775 -5.347 10.975 1.00 76.81 85 ILE A CA 1
ATOM 693 C C . ILE A 1 85 ? -9.909 -6.360 11.151 1.00 76.81 85 ILE A C 1
ATOM 695 O O . ILE A 1 85 ? -10.735 -6.180 12.041 1.00 76.81 85 ILE A O 1
ATOM 699 N N . ASN A 1 86 ? -9.928 -7.436 10.360 1.00 77.12 86 ASN A N 1
ATOM 700 C CA . ASN A 1 86 ? -10.952 -8.473 10.463 1.00 77.12 86 ASN A CA 1
ATOM 701 C C . ASN A 1 86 ? -10.929 -9.140 11.847 1.00 77.12 86 ASN A C 1
ATOM 703 O O . ASN A 1 86 ? -11.954 -9.177 12.518 1.00 77.12 86 ASN A O 1
ATOM 707 N N . LYS A 1 87 ? -9.746 -9.521 12.352 1.00 75.81 87 LYS A N 1
ATOM 708 C CA . LYS A 1 87 ? -9.596 -10.077 13.710 1.00 75.81 87 LYS A CA 1
ATOM 709 C C . LYS A 1 87 ? -10.062 -9.112 14.812 1.00 75.81 87 LYS A C 1
ATOM 711 O O . LYS A 1 87 ? -10.527 -9.555 15.856 1.00 75.81 87 LYS A O 1
ATOM 716 N N . PHE A 1 88 ? -9.956 -7.798 14.596 1.00 71.25 88 PHE A N 1
ATOM 717 C CA . PHE A 1 88 ? -10.470 -6.793 15.533 1.00 71.25 88 PHE A CA 1
ATOM 718 C C . PHE A 1 88 ? -11.998 -6.639 15.463 1.00 71.25 88 PHE A C 1
ATOM 720 O O . PHE A 1 88 ? -12.638 -6.419 16.487 1.00 71.25 88 PHE A O 1
ATOM 727 N N . ILE A 1 89 ? -12.585 -6.737 14.267 1.00 69.62 89 ILE A N 1
ATOM 728 C CA . ILE A 1 89 ? -14.032 -6.591 14.050 1.00 69.62 89 ILE A CA 1
ATOM 729 C C . ILE A 1 89 ? -14.788 -7.869 14.438 1.00 69.62 89 ILE A C 1
ATOM 731 O O . ILE A 1 89 ? -15.874 -7.774 15.007 1.00 69.62 89 ILE A O 1
ATOM 735 N N . ASN A 1 90 ? -14.229 -9.047 14.152 1.00 69.00 90 ASN A N 1
ATOM 736 C CA . ASN A 1 90 ? -14.866 -10.337 14.387 1.00 69.00 90 ASN A CA 1
ATOM 737 C C . ASN A 1 90 ? -13.924 -11.287 15.156 1.00 69.00 90 ASN A C 1
ATOM 739 O O . ASN A 1 90 ? -13.282 -12.154 14.567 1.00 69.00 90 ASN A O 1
ATOM 743 N N . PRO A 1 91 ? -13.816 -11.143 16.487 1.00 63.81 91 PRO A N 1
ATOM 744 C CA . PRO A 1 91 ? -12.875 -11.916 17.300 1.00 63.81 91 PRO A CA 1
ATOM 745 C C . PRO A 1 91 ? -13.253 -13.403 17.492 1.00 63.81 91 PRO A C 1
ATOM 747 O O . PRO A 1 91 ? -12.637 -14.062 18.321 1.00 63.81 91 PRO A O 1
ATOM 750 N N . LYS A 1 92 ? -14.276 -13.928 16.795 1.00 55.44 92 LYS A N 1
ATOM 751 C CA . LYS A 1 92 ? -14.904 -15.242 17.062 1.00 55.44 92 LYS A CA 1
ATOM 752 C C . LYS A 1 92 ? -14.528 -16.384 16.101 1.00 55.44 92 LYS A C 1
ATOM 754 O O . LYS A 1 92 ? -15.141 -17.440 16.188 1.00 55.44 92 LYS A O 1
ATOM 759 N N . GLU A 1 93 ? -13.563 -16.207 15.206 1.00 51.94 93 GLU A N 1
ATOM 760 C CA . GLU A 1 93 ? -13.078 -17.299 14.343 1.00 51.94 93 GLU A CA 1
ATOM 761 C C . GLU A 1 93 ? -11.743 -17.857 14.863 1.00 51.94 93 GLU A C 1
ATOM 763 O O . GLU A 1 93 ? -10.694 -17.593 14.282 1.00 51.94 93 GLU A O 1
ATOM 768 N N . GLU A 1 94 ? -11.793 -18.597 15.976 1.00 44.91 94 GLU A N 1
ATOM 769 C CA . GLU A 1 94 ? -10.830 -19.648 16.362 1.00 44.91 94 GLU A CA 1
ATOM 770 C C . GLU A 1 94 ? -11.608 -20.820 16.981 1.00 44.91 94 GLU A C 1
ATOM 772 O O . GLU A 1 94 ? -12.471 -20.560 17.854 1.00 44.91 94 GLU A O 1
#

Organism: NCBI:txid1406840

Sequence (94 aa):
MGMYAQIVLGPLQLLIATSITFLYFKKLAKNLQNLILYYWLFAITALIIAFLGWNDYISDDLTIITVFIIPMMVAAYFVYVTYRINKFINPKEE

Radius of gyration: 15.22 Å; Cα contacts (8 Å, |Δi|>4): 40; chains: 1; bounding box: 34×29×35 Å

Mean predicted aligned error: 7.96 Å